Protein AF-A0A662IVF2-F1 (afdb_monomer_lite)

Sequence (80 aa):
VAEIDGTVVGYIMTRIDRGGILPQPFSREFGKVKGHVISLAVMPHARRRGIAESLMREAIQNIRSRGVKEVYLEGRVNKN

Structure (mmCIF, N/CA/C/O backbone):
data_AF-A0A662IVF2-F1
#
_entry.id   AF-A0A662IVF2-F1
#
loop_
_atom_site.group_PDB
_atom_site.id
_atom_site.type_symbol
_atom_site.label_atom_id
_atom_site.label_alt_id
_atom_site.label_comp_id
_atom_site.label_asym_id
_atom_site.label_entity_id
_atom_site.label_seq_id
_atom_site.pdbx_PDB_ins_code
_atom_site.Cartn_x
_atom_site.Cartn_y
_atom_site.Cartn_z
_atom_site.occupancy
_atom_site.B_iso_or_equiv
_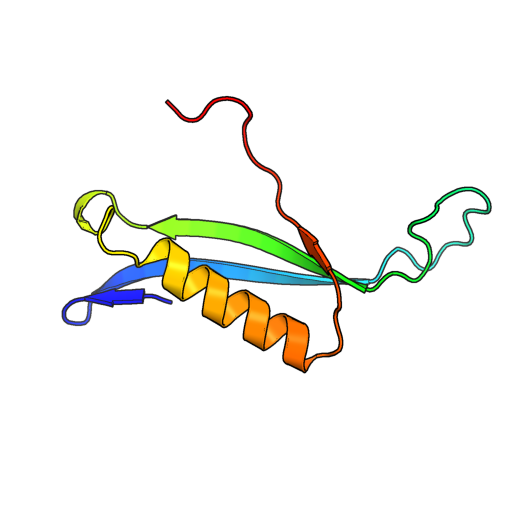atom_site.auth_seq_id
_atom_site.auth_comp_id
_atom_site.auth_asym_id
_atom_site.auth_atom_id
_atom_site.pdbx_PDB_model_num
ATOM 1 N N . VAL A 1 1 ? -6.742 -5.264 -0.274 1.00 97.44 1 VAL A N 1
ATOM 2 C CA . VAL A 1 1 ? -7.504 -4.596 0.813 1.00 97.44 1 VAL A CA 1
ATOM 3 C C . VAL A 1 1 ? -7.309 -5.380 2.101 1.00 97.44 1 VAL A C 1
ATOM 5 O O . VAL A 1 1 ? -6.749 -6.465 2.027 1.00 97.44 1 VAL A O 1
ATOM 8 N N . ALA A 1 2 ? -7.695 -4.830 3.250 1.00 98.00 2 ALA A N 1
ATOM 9 C CA . ALA A 1 2 ? -7.689 -5.517 4.538 1.00 98.00 2 ALA A CA 1
ATOM 10 C C . ALA A 1 2 ? -9.110 -5.574 5.098 1.00 98.00 2 ALA A C 1
ATOM 12 O O . ALA A 1 2 ? -9.840 -4.580 5.032 1.00 98.00 2 ALA A O 1
ATOM 13 N N . GLU A 1 3 ? -9.469 -6.720 5.660 1.00 97.88 3 GLU A N 1
ATOM 14 C CA . GLU A 1 3 ? -10.829 -7.052 6.072 1.00 97.88 3 GLU A CA 1
ATOM 15 C C . GLU A 1 3 ? -10.828 -7.661 7.477 1.00 97.88 3 GLU A C 1
ATOM 17 O O . GLU A 1 3 ? -9.895 -8.379 7.843 1.00 97.88 3 GLU A O 1
ATOM 22 N N . ILE A 1 4 ? -11.851 -7.339 8.267 1.00 97.06 4 ILE A N 1
ATOM 23 C CA . ILE A 1 4 ? -12.145 -7.947 9.568 1.00 97.06 4 ILE A CA 1
ATOM 24 C C . ILE A 1 4 ? -13.636 -8.282 9.558 1.00 97.06 4 ILE A C 1
ATOM 26 O O . ILE A 1 4 ? -14.450 -7.396 9.305 1.00 97.06 4 ILE A O 1
ATOM 30 N N . ASP A 1 5 ? -13.979 -9.547 9.806 1.00 95.62 5 ASP A N 1
ATOM 31 C CA . ASP A 1 5 ? -15.362 -10.033 9.910 1.00 95.62 5 ASP A CA 1
ATOM 32 C C . ASP A 1 5 ? -16.268 -9.599 8.738 1.00 95.62 5 ASP A C 1
ATOM 34 O O . ASP A 1 5 ? -17.359 -9.068 8.938 1.00 95.62 5 ASP A O 1
ATOM 38 N N . GLY A 1 6 ? -15.808 -9.752 7.490 1.00 96.56 6 GLY A N 1
ATOM 39 C CA . GLY A 1 6 ? -16.593 -9.356 6.311 1.00 96.56 6 GLY A CA 1
ATOM 40 C C . 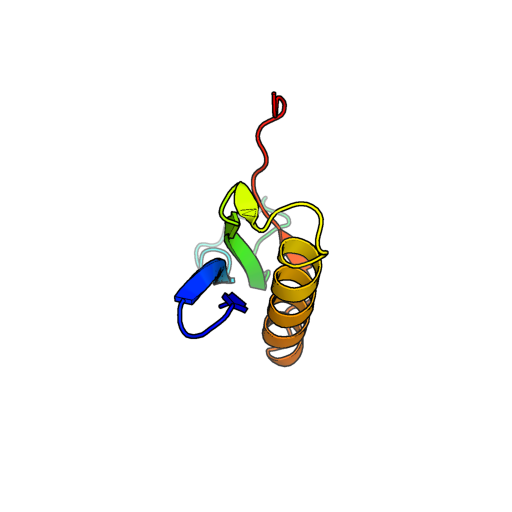GLY A 1 6 ? -16.514 -7.865 5.957 1.00 96.56 6 GLY A C 1
ATOM 41 O O . GLY A 1 6 ? -17.029 -7.442 4.924 1.00 96.56 6 GLY A O 1
ATOM 42 N N . THR A 1 7 ? -15.898 -7.038 6.809 1.00 97.31 7 THR A N 1
ATOM 43 C CA . THR A 1 7 ? -15.881 -5.576 6.666 1.00 97.31 7 THR A CA 1
ATOM 44 C C . THR A 1 7 ? -14.502 -5.069 6.257 1.00 97.31 7 THR A C 1
ATOM 46 O O . THR A 1 7 ? -13.502 -5.318 6.933 1.00 97.31 7 THR A O 1
ATOM 49 N N . VAL A 1 8 ? -14.431 -4.289 5.174 1.00 98.19 8 VAL A N 1
ATOM 50 C CA . VAL A 1 8 ? -13.182 -3.647 4.735 1.00 98.19 8 VAL A CA 1
ATOM 51 C C . VAL A 1 8 ? -12.775 -2.556 5.727 1.00 98.19 8 VAL A C 1
ATOM 53 O O . VAL A 1 8 ? -13.462 -1.550 5.890 1.00 98.19 8 VAL A O 1
ATOM 56 N N . VAL A 1 9 ? -11.612 -2.726 6.355 1.00 98.56 9 VAL A N 1
ATOM 57 C CA . VAL A 1 9 ? -11.068 -1.803 7.370 1.00 98.56 9 VAL A CA 1
ATOM 58 C C . VAL A 1 9 ? -9.811 -1.066 6.914 1.00 98.56 9 VAL A C 1
ATOM 60 O O . VAL A 1 9 ? -9.318 -0.177 7.612 1.00 98.56 9 VAL A O 1
ATOM 63 N N . GLY A 1 10 ? -9.259 -1.416 5.754 1.00 98.38 10 GLY A N 1
ATOM 64 C CA . GLY A 1 10 ? -8.085 -0.744 5.214 1.00 98.38 10 GLY A CA 1
ATOM 65 C C . GLY A 1 10 ? -7.840 -1.046 3.745 1.00 98.38 10 GLY A C 1
ATOM 66 O O . GLY A 1 10 ? -8.257 -2.074 3.210 1.00 98.38 10 GLY A O 1
ATOM 67 N N . TYR A 1 11 ? -7.132 -0.143 3.081 1.00 98.62 11 TYR A N 1
ATOM 68 C CA . TYR A 1 11 ? -6.787 -0.294 1.675 1.00 98.62 11 TYR A CA 1
ATOM 69 C C . TYR A 1 11 ? -5.437 0.338 1.364 1.00 98.62 11 TYR A C 1
ATOM 71 O O . TYR A 1 11 ? -4.966 1.229 2.070 1.00 98.62 11 TYR A O 1
ATOM 79 N N . ILE A 1 12 ? -4.855 -0.120 0.262 1.00 98.62 12 ILE A N 1
ATOM 80 C CA . ILE A 1 12 ? -3.713 0.498 -0.391 1.00 98.62 12 ILE A CA 1
ATOM 81 C C . ILE A 1 12 ? -4.013 0.594 -1.883 1.00 98.62 12 ILE A C 1
ATOM 83 O O . ILE A 1 12 ? -4.525 -0.356 -2.475 1.00 98.62 12 ILE A O 1
ATOM 87 N N . MET A 1 13 ? -3.719 1.746 -2.472 1.00 98.19 13 MET A N 1
ATOM 88 C CA . MET A 1 13 ? -3.868 2.006 -3.897 1.00 98.19 13 MET A CA 1
ATOM 89 C C . MET A 1 13 ? -2.511 2.391 -4.470 1.00 98.19 13 MET A C 1
ATOM 91 O O . MET 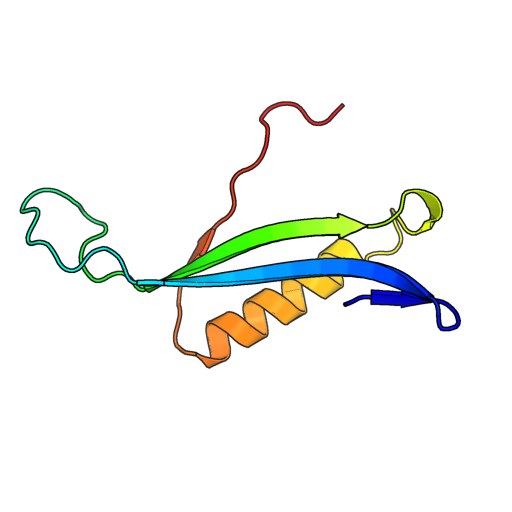A 1 13 ? -1.855 3.308 -3.969 1.00 98.19 13 MET A O 1
ATOM 95 N N . THR A 1 14 ? -2.095 1.694 -5.523 1.00 97.06 14 THR A N 1
ATOM 96 C CA . THR A 1 14 ? -0.810 1.911 -6.187 1.00 97.06 14 THR A CA 1
ATOM 97 C C . THR A 1 14 ? -0.978 2.082 -7.689 1.00 97.06 14 THR A C 1
ATOM 99 O O . THR A 1 14 ? -1.960 1.637 -8.284 1.00 97.06 14 THR A O 1
ATOM 102 N N . ARG A 1 15 ? 0.007 2.724 -8.312 1.00 94.62 15 ARG A N 1
ATOM 103 C CA . ARG A 1 15 ? 0.130 2.869 -9.763 1.00 94.62 15 ARG A CA 1
ATOM 104 C C . ARG A 1 15 ? 1.577 2.629 -10.168 1.00 94.62 15 ARG A C 1
ATOM 106 O O . ARG A 1 15 ? 2.491 2.959 -9.422 1.00 94.62 15 ARG A O 1
ATOM 113 N N . ILE A 1 16 ? 1.786 2.066 -11.352 1.00 93.06 16 ILE A N 1
ATOM 114 C CA . ILE A 1 16 ? 3.107 2.056 -11.979 1.00 93.06 16 ILE A CA 1
ATOM 115 C C . ILE A 1 16 ? 3.223 3.326 -12.810 1.00 93.06 16 ILE A C 1
ATOM 117 O O . ILE A 1 16 ? 2.499 3.481 -13.793 1.00 93.06 16 ILE A O 1
ATOM 121 N N . ASP A 1 17 ? 4.101 4.226 -12.390 1.00 87.88 17 ASP A N 1
ATOM 122 C CA . ASP A 1 17 ? 4.438 5.424 -13.138 1.00 87.88 17 ASP A CA 1
ATOM 123 C C . ASP A 1 17 ? 5.590 5.115 -14.097 1.00 87.88 17 ASP A C 1
ATOM 125 O O . ASP A 1 17 ? 6.601 4.514 -13.718 1.00 87.88 17 ASP A O 1
ATOM 129 N N . ARG A 1 18 ? 5.414 5.483 -15.361 1.00 80.12 18 ARG A N 1
ATOM 130 C CA . ARG A 1 18 ? 6.444 5.385 -16.392 1.00 80.12 18 ARG A CA 1
ATOM 131 C C . ARG A 1 18 ? 6.814 6.827 -16.693 1.00 80.12 18 ARG A C 1
ATOM 133 O O . ARG A 1 18 ? 5.984 7.534 -17.260 1.00 80.12 18 ARG A O 1
ATOM 140 N N . GLY A 1 19 ? 8.009 7.255 -16.274 1.00 65.50 19 GLY A N 1
ATOM 141 C CA . GLY A 1 19 ? 8.473 8.628 -16.479 1.00 65.50 19 GLY A CA 1
ATOM 142 C C . GLY A 1 19 ? 8.190 9.116 -17.905 1.00 65.50 19 GLY A C 1
ATOM 143 O O . GLY A 1 19 ? 8.258 8.331 -18.853 1.00 65.50 19 GLY A O 1
ATOM 144 N N . GLY A 1 20 ? 7.811 10.391 -18.038 1.00 54.91 20 GLY A N 1
ATOM 145 C CA . GLY A 1 20 ? 7.306 10.965 -19.288 1.00 54.91 20 GLY A CA 1
ATOM 146 C C . GLY A 1 20 ? 8.183 10.668 -20.512 1.00 54.91 20 GLY A C 1
ATOM 147 O O . GLY A 1 20 ? 9.403 10.592 -20.423 1.00 54.91 20 GLY A O 1
ATOM 148 N N . ILE A 1 21 ? 7.536 10.535 -21.673 1.00 50.16 21 ILE A N 1
ATOM 149 C CA . ILE A 1 21 ? 8.131 10.117 -22.959 1.00 50.16 21 ILE A CA 1
ATOM 150 C C . ILE A 1 21 ? 8.959 11.256 -23.613 1.00 50.16 21 ILE A C 1
ATOM 152 O O . ILE A 1 21 ? 9.626 11.053 -24.623 1.00 50.16 21 ILE A O 1
ATOM 156 N N . LEU A 1 22 ? 8.931 12.472 -23.051 1.00 49.38 22 LEU A N 1
ATOM 157 C CA . LEU A 1 22 ? 9.533 13.667 -23.656 1.00 49.38 22 LEU A CA 1
ATOM 158 C C . LEU A 1 22 ? 11.030 13.800 -23.338 1.00 49.38 22 LEU A C 1
ATOM 160 O O . LEU A 1 22 ? 11.365 13.877 -22.157 1.00 49.38 22 LEU A O 1
ATOM 164 N N . PRO A 1 23 ? 11.920 13.933 -24.340 1.00 47.09 23 PRO A N 1
ATOM 165 C CA . PRO A 1 23 ? 13.360 14.042 -24.128 1.00 47.09 23 PRO A CA 1
ATOM 166 C C . PRO A 1 23 ? 13.686 15.322 -23.349 1.00 47.09 23 PRO A C 1
ATOM 168 O O . PRO A 1 23 ? 13.792 16.405 -23.915 1.00 47.09 23 PRO A O 1
ATOM 171 N N . GLN A 1 24 ? 13.832 15.208 -22.030 1.00 50.78 24 GLN A N 1
ATOM 172 C CA . GLN A 1 24 ? 14.361 16.275 -21.189 1.00 50.78 24 GLN A CA 1
ATOM 173 C C . GLN A 1 24 ? 15.820 15.945 -20.862 1.00 50.78 24 GLN A C 1
ATOM 175 O O . GLN A 1 24 ? 16.058 15.090 -20.004 1.00 50.78 24 GLN A O 1
ATOM 180 N N . PRO A 1 25 ? 16.803 16.615 -21.497 1.00 51.59 25 PRO A N 1
ATOM 181 C CA . PRO A 1 25 ? 18.230 16.283 -21.392 1.00 51.59 25 PRO A CA 1
ATOM 182 C C . PRO A 1 25 ? 18.852 16.523 -20.002 1.00 51.59 25 PRO A C 1
ATOM 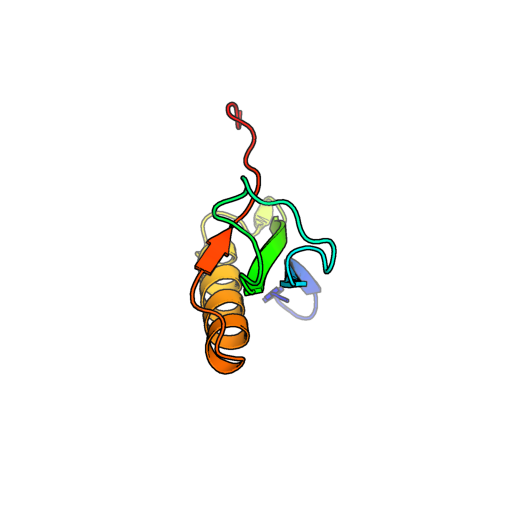184 O O . PRO A 1 25 ? 20.062 16.406 -19.850 1.00 51.59 25 PRO A O 1
ATOM 187 N N . PHE A 1 26 ? 18.052 16.837 -18.978 1.00 54.53 26 PHE A N 1
ATOM 188 C CA . PHE A 1 26 ? 18.523 17.189 -17.635 1.00 54.53 26 PHE A CA 1
ATOM 189 C C . PHE A 1 26 ? 17.826 16.452 -16.481 1.00 54.53 26 PHE A C 1
ATOM 191 O O . PHE A 1 26 ? 18.186 16.669 -15.324 1.00 54.53 26 PHE A O 1
ATOM 198 N N . SER A 1 27 ? 16.865 15.555 -16.742 1.00 54.44 27 SER A N 1
ATOM 199 C CA . SER A 1 27 ? 16.201 14.817 -15.659 1.00 54.44 27 SER A CA 1
ATOM 200 C C . SER A 1 27 ? 16.805 13.419 -15.479 1.00 54.44 27 SER A C 1
ATOM 202 O O . SER A 1 27 ? 16.705 12.546 -16.336 1.00 54.44 27 SER A O 1
ATOM 204 N N . ARG A 1 28 ? 17.396 13.166 -14.305 1.00 55.16 28 ARG A N 1
ATOM 205 C CA . ARG A 1 28 ? 17.943 11.858 -13.867 1.00 55.16 28 ARG A CA 1
ATOM 206 C C . ARG A 1 28 ? 16.865 10.763 -13.699 1.00 55.16 28 ARG A C 1
ATOM 208 O O . ARG A 1 28 ? 17.146 9.676 -13.197 1.00 55.16 28 ARG A O 1
ATOM 215 N N . GLU A 1 29 ? 15.633 11.086 -14.075 1.00 55.09 29 GLU A N 1
ATOM 216 C CA . GLU A 1 29 ? 14.388 10.331 -13.936 1.00 55.09 29 GLU A CA 1
ATOM 217 C C . GLU A 1 29 ? 13.867 9.822 -15.292 1.00 55.09 29 GLU A C 1
ATOM 219 O O . GLU A 1 29 ? 12.916 9.040 -15.332 1.00 55.09 29 GLU A O 1
ATOM 224 N N . PHE A 1 30 ? 14.495 10.229 -16.402 1.00 53.41 30 PHE A N 1
ATOM 225 C CA . PHE A 1 30 ? 14.084 9.842 -17.747 1.00 53.41 30 PHE A CA 1
ATOM 226 C C . PHE A 1 30 ? 14.135 8.315 -17.933 1.00 53.41 30 PHE A C 1
ATOM 228 O O . PHE A 1 30 ? 15.144 7.673 -17.639 1.00 53.41 30 PHE A O 1
ATOM 235 N N . GLY A 1 31 ? 13.021 7.722 -18.375 1.00 58.75 31 GLY A N 1
ATOM 236 C CA . GLY A 1 31 ? 12.888 6.276 -18.586 1.00 58.75 31 GLY A CA 1
ATOM 237 C C . GLY A 1 31 ? 12.774 5.419 -17.317 1.00 58.75 31 GLY A C 1
ATOM 238 O O . GLY A 1 31 ? 12.703 4.193 -17.423 1.00 58.75 31 GLY A O 1
ATOM 239 N N . LYS A 1 32 ? 12.735 6.011 -16.113 1.00 69.94 32 LYS A N 1
ATOM 240 C CA . LYS A 1 32 ? 12.548 5.235 -14.881 1.00 69.94 32 LYS A CA 1
ATOM 241 C C . LYS A 1 32 ? 11.085 4.841 -14.705 1.00 69.94 32 LYS A C 1
ATOM 243 O O . LYS A 1 32 ? 10.185 5.678 -14.735 1.00 69.94 32 LYS A O 1
ATOM 248 N N . VAL A 1 33 ? 10.864 3.548 -14.487 1.00 86.94 33 VAL A N 1
ATOM 249 C CA . VAL A 1 33 ? 9.573 3.006 -14.060 1.00 86.94 33 VAL A CA 1
ATOM 250 C C . VAL A 1 33 ? 9.588 2.905 -12.540 1.00 86.94 33 VAL A C 1
ATOM 252 O O . VAL A 1 33 ? 10.476 2.257 -11.981 1.00 86.94 33 VAL A O 1
ATOM 255 N N . LYS A 1 34 ? 8.619 3.537 -11.878 1.00 91.62 34 LYS A N 1
ATOM 256 C CA . LYS A 1 34 ? 8.510 3.582 -10.415 1.00 91.62 34 LYS A CA 1
ATOM 257 C C . LYS A 1 34 ? 7.124 3.157 -9.952 1.00 91.62 34 LYS A C 1
ATOM 259 O O . LYS A 1 34 ? 6.126 3.385 -10.628 1.00 91.62 34 LYS A O 1
ATOM 264 N N . GLY A 1 35 ? 7.054 2.536 -8.783 1.00 95.12 35 GLY A N 1
ATOM 265 C CA . GLY A 1 35 ? 5.796 2.286 -8.095 1.00 95.12 35 GLY A CA 1
ATOM 266 C C . GLY A 1 35 ? 5.401 3.511 -7.286 1.00 95.12 35 GLY A C 1
ATOM 267 O O . GLY A 1 35 ? 6.162 3.952 -6.432 1.00 95.12 35 GLY A O 1
ATOM 268 N N . HIS A 1 36 ? 4.213 4.044 -7.522 1.00 95.44 36 HIS A N 1
ATOM 269 C CA . HIS A 1 36 ? 3.652 5.146 -6.752 1.00 95.44 36 HIS A CA 1
ATOM 270 C C . HIS A 1 36 ? 2.577 4.610 -5.813 1.00 95.44 36 HIS A C 1
ATOM 272 O O . HIS A 1 36 ? 1.597 4.016 -6.271 1.00 95.44 36 HIS A O 1
ATOM 278 N N . VAL A 1 37 ? 2.743 4.803 -4.505 1.00 96.94 37 VAL A N 1
ATOM 279 C CA . VAL A 1 37 ? 1.667 4.576 -3.532 1.00 96.94 37 VAL A CA 1
ATOM 280 C C . VAL A 1 37 ? 0.821 5.840 -3.476 1.00 96.94 37 VAL A C 1
ATOM 282 O O . VAL A 1 37 ? 1.228 6.837 -2.890 1.00 96.94 37 VAL A O 1
ATOM 285 N N . ILE A 1 38 ? -0.358 5.786 -4.093 1.00 96.88 38 ILE A N 1
ATOM 286 C CA . ILE A 1 38 ? -1.255 6.940 -4.208 1.00 96.88 38 ILE A CA 1
ATOM 287 C C . ILE A 1 38 ? -1.985 7.186 -2.887 1.00 96.88 38 ILE A C 1
ATOM 289 O O . ILE A 1 38 ? -2.183 8.326 -2.478 1.00 96.88 38 ILE A O 1
ATOM 293 N N . SER A 1 39 ? -2.427 6.115 -2.223 1.00 97.25 39 SER A N 1
ATOM 294 C CA . SER A 1 39 ? -3.133 6.225 -0.948 1.00 97.25 39 SER A CA 1
ATOM 295 C C . SER A 1 39 ? -3.012 4.946 -0.126 1.00 97.25 39 SER A C 1
ATOM 297 O O . SER A 1 39 ? -3.026 3.838 -0.666 1.00 97.25 39 SER A O 1
ATOM 299 N N . LEU A 1 40 ? -2.918 5.114 1.191 1.00 97.75 40 LEU A N 1
ATOM 300 C CA . LEU A 1 40 ? -2.921 4.057 2.195 1.00 97.75 40 LEU A CA 1
ATOM 301 C C . LEU A 1 40 ? -3.724 4.555 3.394 1.00 97.75 40 LEU A C 1
ATOM 303 O O . LEU A 1 40 ? -3.370 5.566 4.003 1.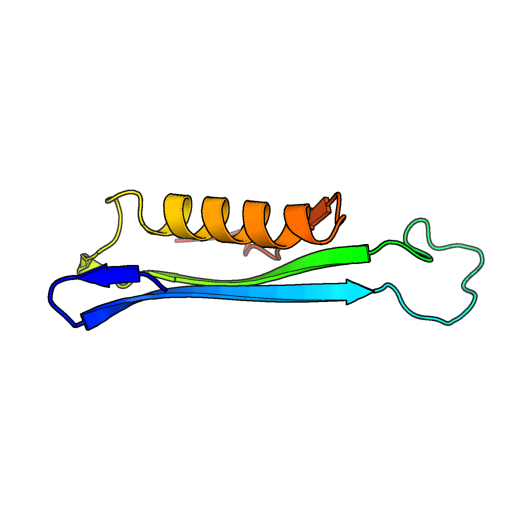00 97.75 40 LEU A O 1
ATOM 307 N N . ALA A 1 41 ? -4.778 3.833 3.759 1.00 97.56 41 ALA A N 1
ATOM 308 C CA . ALA A 1 41 ? -5.585 4.176 4.920 1.00 97.56 41 ALA A CA 1
ATOM 309 C C . ALA A 1 41 ? -6.043 2.929 5.674 1.00 97.56 41 ALA A C 1
ATOM 311 O O . ALA A 1 41 ? -6.318 1.884 5.086 1.00 97.56 41 ALA A O 1
ATOM 312 N N . VAL A 1 42 ? -6.140 3.074 6.996 1.00 98.50 42 VAL A N 1
ATOM 313 C CA . VAL A 1 42 ? -6.687 2.073 7.916 1.00 98.50 42 VAL A CA 1
ATOM 314 C C . VAL A 1 42 ? -7.622 2.778 8.895 1.00 98.50 42 VAL A C 1
ATOM 316 O O . VAL A 1 42 ? -7.269 3.825 9.465 1.00 98.50 42 VAL A O 1
ATOM 319 N N . MET A 1 43 ? -8.805 2.200 9.090 1.00 98.19 43 MET A N 1
ATOM 320 C CA . MET A 1 43 ? -9.828 2.689 10.010 1.00 98.19 43 MET A CA 1
ATOM 321 C C . MET A 1 43 ? -9.271 2.806 11.437 1.00 98.19 43 MET A C 1
ATOM 323 O O . MET A 1 43 ? -8.549 1.904 11.864 1.00 98.19 43 MET A O 1
ATOM 327 N N . PRO A 1 44 ? -9.589 3.872 12.205 1.00 97.69 44 PRO A N 1
ATOM 328 C CA . PRO A 1 44 ? -9.010 4.112 13.532 1.00 97.69 44 PRO A CA 1
ATOM 329 C C . PRO A 1 44 ? -9.055 2.911 14.484 1.00 97.69 44 PRO A C 1
ATOM 331 O O . PRO A 1 44 ? -8.035 2.579 15.083 1.00 97.69 44 PRO A O 1
ATOM 334 N N . HIS A 1 45 ? -10.193 2.215 14.550 1.00 97.31 45 HIS A N 1
ATOM 335 C CA . HIS A 1 45 ? -10.401 1.046 15.414 1.00 97.31 45 HIS A CA 1
ATOM 336 C C . HIS A 1 45 ? -9.554 -0.182 15.023 1.00 97.31 45 HIS A C 1
ATOM 338 O O . HIS A 1 45 ? -9.344 -1.077 15.839 1.00 97.31 45 HIS A O 1
ATOM 344 N N . ALA A 1 46 ? -9.048 -0.226 13.788 1.00 97.56 46 ALA A N 1
ATOM 345 C CA . ALA A 1 46 ? -8.232 -1.315 13.255 1.00 97.56 46 ALA A CA 1
ATOM 346 C C . ALA A 1 46 ? -6.725 -0.974 13.217 1.00 97.56 46 ALA A C 1
ATOM 348 O O . ALA A 1 46 ? -5.899 -1.787 12.796 1.00 97.56 46 ALA A O 1
ATOM 349 N N . ARG A 1 47 ? -6.326 0.231 13.652 1.00 97.25 47 ARG A N 1
ATOM 350 C CA . ARG A 1 47 ? -4.914 0.654 13.686 1.00 97.25 47 ARG A CA 1
ATOM 351 C C . ARG A 1 47 ? -4.125 -0.097 14.758 1.00 97.25 47 ARG A C 1
ATOM 353 O O . ARG A 1 47 ? -4.681 -0.725 15.648 1.00 97.25 47 ARG A O 1
ATO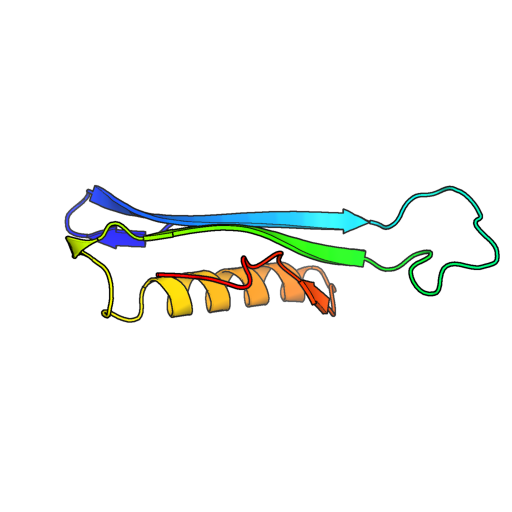M 360 N N . ARG A 1 48 ? -2.791 0.009 14.674 1.00 97.31 48 ARG A N 1
ATOM 361 C CA . ARG A 1 48 ? -1.818 -0.599 15.610 1.00 97.31 48 ARG A CA 1
ATOM 362 C C . ARG A 1 48 ? -1.829 -2.134 15.647 1.00 97.31 48 ARG A C 1
ATOM 364 O O . ARG A 1 48 ? -1.266 -2.722 16.556 1.00 97.31 48 ARG A O 1
ATOM 371 N N . ARG A 1 49 ? -2.394 -2.764 14.614 1.00 97.06 49 ARG A N 1
ATOM 372 C CA . ARG A 1 49 ? -2.465 -4.225 14.432 1.00 97.06 49 ARG A CA 1
ATOM 373 C C . ARG A 1 49 ? -1.604 -4.744 13.267 1.00 97.06 49 ARG A C 1
ATOM 375 O O . ARG A 1 49 ? -1.859 -5.818 12.751 1.00 97.06 49 ARG A O 1
ATOM 382 N N . GLY A 1 50 ? -0.658 -3.946 12.762 1.00 97.81 50 GLY A N 1
ATOM 383 C CA . GLY A 1 50 ? 0.182 -4.325 11.610 1.00 97.81 50 GLY A CA 1
ATOM 384 C C . GLY A 1 50 ? -0.502 -4.273 10.231 1.00 97.81 50 GLY A C 1
ATOM 385 O O . GLY A 1 50 ? 0.148 -4.521 9.222 1.00 97.81 50 GLY A O 1
ATOM 386 N N . ILE A 1 51 ? -1.781 -3.884 10.144 1.00 98.31 51 ILE A N 1
ATOM 387 C CA . ILE A 1 51 ? -2.551 -3.879 8.882 1.00 98.31 51 ILE A CA 1
ATOM 388 C C . ILE A 1 51 ? -1.889 -3.029 7.787 1.00 98.31 51 ILE A C 1
ATOM 390 O O . ILE A 1 51 ? -1.723 -3.486 6.660 1.00 98.31 51 ILE A O 1
ATOM 394 N N . ALA A 1 52 ? -1.487 -1.796 8.109 1.00 97.94 52 ALA A N 1
ATOM 395 C CA . ALA A 1 52 ? -0.849 -0.905 7.138 1.00 97.94 52 ALA A CA 1
ATOM 396 C C . ALA A 1 52 ? 0.496 -1.459 6.635 1.00 97.94 52 ALA A C 1
ATOM 398 O O . ALA A 1 52 ? 0.826 -1.304 5.461 1.00 97.94 52 ALA A O 1
ATOM 399 N N . GLU A 1 53 ? 1.250 -2.125 7.513 1.00 98.44 53 GLU A N 1
ATOM 400 C CA . GLU A 1 53 ? 2.512 -2.771 7.155 1.00 98.44 53 GLU A CA 1
ATOM 401 C C . GLU A 1 53 ? 2.275 -3.940 6.196 1.00 98.44 53 GLU A C 1
ATOM 403 O O . GLU A 1 53 ? 2.923 -4.012 5.154 1.00 98.44 53 GLU A O 1
ATOM 408 N N . SER A 1 54 ? 1.318 -4.816 6.513 1.00 98.44 54 SER A N 1
ATOM 409 C CA . SER A 1 54 ? 0.947 -5.944 5.655 1.00 98.44 54 SER A CA 1
ATOM 410 C C . SER A 1 54 ? 0.497 -5.466 4.271 1.00 98.44 54 SER A C 1
ATOM 412 O O . SER A 1 54 ? 1.042 -5.914 3.264 1.00 98.44 54 SER A O 1
ATOM 414 N N . LEU A 1 55 ? -0.390 -4.464 4.212 1.00 98.56 55 LEU A N 1
ATOM 415 C CA . LEU A 1 55 ? -0.828 -3.854 2.953 1.00 98.56 55 LEU A CA 1
ATOM 416 C C . LEU A 1 55 ? 0.349 -3.307 2.131 1.00 98.56 55 LEU A C 1
ATOM 418 O O . LEU A 1 55 ? 0.407 -3.532 0.923 1.00 98.56 55 LEU A O 1
ATOM 422 N N . MET A 1 56 ? 1.304 -2.618 2.766 1.00 98.38 56 MET A N 1
ATOM 423 C CA . MET A 1 56 ? 2.494 -2.122 2.068 1.00 98.38 56 MET A CA 1
ATOM 424 C C . MET A 1 56 ? 3.394 -3.245 1.551 1.00 98.38 56 MET A C 1
ATOM 426 O O . MET A 1 56 ? 3.891 -3.149 0.429 1.00 98.38 56 MET A O 1
ATOM 430 N N . ARG A 1 57 ? 3.622 -4.299 2.342 1.00 98.44 57 ARG A N 1
ATOM 431 C CA . ARG A 1 57 ? 4.466 -5.433 1.933 1.00 98.44 57 ARG A CA 1
ATOM 432 C C . ARG A 1 57 ? 3.892 -6.122 0.699 1.00 98.44 57 ARG A C 1
ATOM 434 O O . ARG A 1 57 ? 4.628 -6.309 -0.268 1.00 98.44 57 ARG A O 1
ATOM 441 N N . GLU A 1 58 ? 2.592 -6.401 0.701 1.00 98.19 58 GLU A N 1
ATOM 442 C CA . GLU A 1 58 ? 1.884 -6.976 -0.449 1.00 98.19 58 GLU A CA 1
ATOM 443 C C . GLU A 1 58 ? 1.975 -6.070 -1.683 1.00 98.19 58 GLU A C 1
ATOM 445 O O . GLU A 1 58 ? 2.302 -6.517 -2.785 1.00 98.19 58 GLU A O 1
ATOM 450 N N . ALA A 1 59 ? 1.768 -4.763 -1.505 1.00 97.94 59 ALA A N 1
ATOM 451 C CA . ALA A 1 59 ? 1.872 -3.807 -2.600 1.00 97.94 59 ALA A CA 1
ATOM 452 C C . ALA A 1 59 ? 3.288 -3.740 -3.198 1.00 97.94 59 ALA A C 1
ATOM 454 O O . ALA A 1 59 ? 3.432 -3.760 -4.420 1.00 97.94 59 ALA A O 1
ATOM 455 N N . ILE A 1 60 ? 4.338 -3.707 -2.367 1.00 97.56 60 ILE A N 1
ATOM 456 C CA . ILE A 1 60 ? 5.734 -3.713 -2.836 1.00 97.56 60 ILE A CA 1
ATOM 457 C C . ILE A 1 60 ? 6.043 -5.006 -3.583 1.00 97.56 60 ILE A C 1
ATOM 459 O O . ILE A 1 60 ? 6.679 -4.955 -4.635 1.00 97.56 60 ILE A O 1
ATOM 463 N N . GLN A 1 61 ? 5.597 -6.158 -3.078 1.00 97.88 61 GLN A N 1
ATOM 464 C CA . GLN A 1 61 ? 5.803 -7.436 -3.758 1.00 97.88 61 GLN A CA 1
ATOM 465 C C . GLN A 1 61 ? 5.117 -7.457 -5.129 1.00 97.88 61 GLN A C 1
ATOM 467 O O . GLN A 1 61 ? 5.748 -7.844 -6.114 1.00 97.88 61 GLN A O 1
ATOM 472 N N . ASN A 1 62 ? 3.879 -6.961 -5.224 1.00 96.94 62 ASN A N 1
ATOM 473 C CA . ASN A 1 62 ? 3.154 -6.860 -6.493 1.00 96.94 62 ASN A CA 1
ATOM 474 C C . ASN A 1 62 ? 3.811 -5.886 -7.483 1.00 96.94 62 ASN A C 1
ATOM 476 O O . ASN A 1 62 ? 3.806 -6.118 -8.689 1.00 96.94 62 ASN A O 1
ATOM 480 N N . ILE A 1 63 ? 4.381 -4.784 -6.995 1.00 96.12 63 ILE A N 1
ATOM 481 C CA . ILE A 1 63 ? 5.121 -3.839 -7.837 1.00 96.12 63 ILE A CA 1
ATOM 482 C C . ILE A 1 63 ? 6.433 -4.475 -8.318 1.00 96.12 63 ILE A C 1
ATOM 484 O O . ILE A 1 63 ? 6.752 -4.428 -9.508 1.00 96.12 63 ILE A O 1
ATOM 488 N N . ARG A 1 64 ? 7.175 -5.122 -7.414 1.00 95.25 64 ARG A N 1
ATOM 489 C CA . ARG A 1 64 ? 8.451 -5.785 -7.707 1.00 95.25 64 ARG A CA 1
ATOM 490 C C . ARG A 1 64 ? 8.289 -6.929 -8.706 1.00 95.25 64 ARG A C 1
ATOM 492 O O . ARG A 1 64 ? 9.150 -7.088 -9.569 1.00 95.25 64 ARG A O 1
ATOM 499 N N . SER A 1 65 ? 7.198 -7.697 -8.640 1.00 96.31 65 SER A N 1
ATOM 500 C CA . SER A 1 65 ? 6.925 -8.772 -9.608 1.00 96.31 65 SER A CA 1
ATOM 501 C C . SER A 1 65 ? 6.734 -8.259 -11.042 1.00 96.31 65 SER A C 1
ATOM 503 O O . SER A 1 65 ? 6.896 -9.020 -11.990 1.00 96.31 65 SER A O 1
ATOM 505 N N . ARG A 1 66 ? 6.481 -6.955 -11.219 1.00 93.06 66 ARG A N 1
ATOM 506 C CA . ARG A 1 66 ? 6.409 -6.270 -12.521 1.00 93.06 66 ARG A CA 1
ATOM 507 C C . ARG A 1 66 ? 7.755 -5.685 -12.975 1.00 93.06 66 ARG A C 1
ATOM 509 O O . ARG A 1 66 ? 7.785 -4.882 -13.903 1.00 93.06 66 ARG A O 1
ATOM 516 N N . GLY A 1 67 ? 8.861 -6.039 -12.313 1.00 92.38 67 GLY A N 1
ATOM 517 C CA . GLY A 1 67 ? 10.218 -5.594 -12.662 1.00 92.38 67 GLY A CA 1
ATOM 518 C C . GLY A 1 67 ? 10.578 -4.181 -12.193 1.00 92.38 67 GLY A C 1
ATOM 519 O O . GLY A 1 67 ? 11.642 -3.666 -12.536 1.00 92.38 67 GLY A O 1
ATOM 520 N N . VAL A 1 68 ? 9.715 -3.546 -11.400 1.00 93.38 68 VAL A N 1
ATOM 521 C CA . VAL A 1 68 ? 9.925 -2.192 -10.884 1.00 93.38 68 VAL A CA 1
ATOM 522 C C . VAL A 1 68 ? 10.832 -2.233 -9.656 1.00 93.38 68 VAL A C 1
ATOM 524 O O . VAL A 1 68 ? 10.600 -3.006 -8.727 1.00 93.38 68 VAL A O 1
ATOM 527 N N . LYS A 1 69 ? 11.881 -1.404 -9.658 1.00 91.44 69 LYS A N 1
ATOM 528 C CA . LYS A 1 69 ? 12.957 -1.439 -8.649 1.00 91.44 69 LYS A CA 1
ATOM 529 C C . LYS A 1 69 ? 12.806 -0.411 -7.530 1.00 91.44 69 LYS A C 1
ATOM 531 O O . LYS A 1 69 ? 13.468 -0.533 -6.507 1.00 91.44 69 LYS A O 1
ATOM 536 N N . GLU A 1 70 ? 11.950 0.588 -7.719 1.00 91.38 70 GLU A N 1
ATOM 537 C CA . GLU A 1 70 ? 11.783 1.704 -6.791 1.00 91.38 70 GLU A CA 1
ATOM 538 C C . GLU A 1 70 ? 10.297 1.949 -6.520 1.00 91.38 70 GLU A C 1
ATOM 540 O O . GLU A 1 70 ? 9.472 1.894 -7.436 1.00 91.38 70 GLU A O 1
ATOM 545 N N . VAL A 1 71 ? 9.962 2.232 -5.260 1.00 94.25 71 VAL A N 1
ATOM 546 C CA . VAL A 1 71 ? 8.619 2.626 -4.819 1.00 94.25 71 VAL A CA 1
ATOM 547 C C . VAL A 1 71 ? 8.728 3.926 -4.036 1.00 94.25 71 VAL A C 1
ATOM 549 O O . VAL A 1 71 ? 9.637 4.075 -3.222 1.00 94.25 71 VAL A O 1
ATOM 552 N N . TYR A 1 72 ? 7.805 4.854 -4.266 1.00 93.81 72 TYR A N 1
ATOM 553 C CA . TYR A 1 72 ? 7.747 6.132 -3.568 1.00 93.81 72 TYR A CA 1
ATOM 554 C C . TYR A 1 72 ? 6.313 6.487 -3.163 1.00 93.81 72 TYR A C 1
ATOM 556 O O . TYR A 1 72 ? 5.337 5.908 -3.651 1.00 93.81 72 TYR A O 1
ATOM 564 N N . LEU A 1 73 ? 6.211 7.442 -2.243 1.00 95.12 73 LEU A N 1
ATOM 565 C CA . LEU A 1 73 ? 4.963 8.017 -1.756 1.00 95.12 73 LEU A CA 1
ATOM 566 C C . LEU A 1 73 ? 5.221 9.429 -1.237 1.00 95.12 73 LEU A C 1
ATOM 568 O O . LEU A 1 73 ? 6.314 9.720 -0.747 1.00 95.12 73 LEU A O 1
ATOM 572 N N . GLU A 1 74 ? 4.207 10.282 -1.271 1.00 94.00 74 GLU A N 1
ATOM 573 C CA . GLU A 1 74 ? 4.233 11.590 -0.632 1.00 94.00 74 GLU A CA 1
ATOM 574 C C . GLU A 1 74 ? 3.674 11.495 0.790 1.00 94.00 74 GLU A C 1
ATOM 576 O O . GLU A 1 74 ? 2.546 11.063 1.035 1.00 94.00 74 GLU A O 1
ATOM 581 N N . GLY A 1 75 ? 4.484 11.901 1.764 1.00 89.00 75 GLY A N 1
ATOM 582 C CA . GLY A 1 75 ? 4.077 12.009 3.158 1.00 89.00 75 GLY A CA 1
ATOM 583 C C . GLY A 1 75 ? 3.911 13.467 3.557 1.00 89.00 75 GLY A C 1
ATOM 584 O O . GLY A 1 75 ? 4.700 14.319 3.158 1.00 89.00 75 GLY A O 1
ATOM 585 N N . ARG A 1 76 ? 2.926 13.764 4.408 1.00 90.69 76 ARG A N 1
ATOM 586 C CA . ARG A 1 76 ? 2.937 15.031 5.148 1.00 90.69 76 ARG A CA 1
ATOM 587 C C . ARG A 1 76 ? 4.086 15.018 6.155 1.00 90.69 76 ARG A C 1
ATOM 589 O O . ARG A 1 76 ? 4.293 14.000 6.818 1.00 90.69 76 ARG A O 1
ATOM 596 N N . VAL A 1 77 ? 4.778 16.152 6.278 1.00 87.19 77 VAL A N 1
ATOM 597 C CA . VAL A 1 77 ? 5.850 16.356 7.271 1.00 87.19 77 VAL A CA 1
ATOM 598 C C . VAL A 1 77 ? 5.289 16.262 8.694 1.00 87.19 77 VAL A C 1
ATOM 600 O O . VAL A 1 77 ? 5.921 15.672 9.560 1.00 87.19 77 VAL A O 1
ATOM 603 N N . ASN A 1 78 ? 4.057 16.743 8.899 1.00 76.06 78 ASN A N 1
ATOM 604 C CA . ASN A 1 78 ? 3.320 16.590 10.150 1.00 76.06 78 ASN A CA 1
ATOM 605 C C . ASN A 1 78 ? 2.198 15.559 10.013 1.00 76.06 78 ASN A C 1
ATOM 607 O O . ASN A 1 78 ? 1.367 15.629 9.103 1.00 76.06 78 ASN A O 1
ATOM 611 N N . LYS A 1 79 ? 2.173 14.620 10.958 1.00 59.34 79 LYS A N 1
ATOM 612 C CA . LYS A 1 79 ? 1.127 13.612 11.151 1.00 59.34 79 LYS A CA 1
ATOM 613 C C . LYS A 1 79 ? 0.747 13.624 12.637 1.00 59.34 79 LYS A C 1
ATOM 615 O O . LYS A 1 79 ? 1.154 12.723 13.365 1.00 59.34 79 LYS A O 1
ATOM 620 N N . ASN A 1 80 ? 0.071 14.689 13.073 1.00 47.62 80 ASN A N 1
ATOM 621 C CA . ASN A 1 80 ? -0.580 14.730 14.390 1.00 47.62 80 ASN A CA 1
ATOM 622 C C . ASN A 1 80 ? -1.866 13.902 14.360 1.00 47.62 80 ASN A C 1
ATOM 624 O O . ASN A 1 80 ? -2.555 13.946 13.313 1.00 47.62 80 ASN A O 1
#

Radius of gyration: 15.61 Å; chains: 1; bounding box: 35×27×40 Å

Secondary structure (DSSP, 8-state):
-EEETTEEEEEEEEEEEE--SS--TT-TTTT-EEEEEEEEEE-GGGTTSSHHHHHHHHHHHHHHTTT---EE----S---

Foldseek 3Di:
DDDDPNHDFWAWDKDWDQPDPDDDVPDPCHRATEIETEDIDGHPVRPPVCPSVVNVVVSVVVCVVVVHDYYDYDDDPDDD

pLDDT: mean 87.27, std 16.87, range [47.09, 98.62]